Protein AF-A0A1L6REE9-F1 (afdb_monomer_lite)

Sequence (52 aa):
MTPMSYEESILKRKLTFPEVLIYGNKYNTVSSDGKIAYIILYNQLEKALQEN

Organism: NCBI:txid1631871

pLDDT: mean 77.67, std 12.25, range [45.09, 91.75]

Radius of gyration: 14.38 Å; chains: 1; bounding box: 24×16×45 Å

Structure (mmCIF, N/CA/C/O backbone):
data_AF-A0A1L6REE9-F1
#
_entry.id   AF-A0A1L6REE9-F1
#
loop_
_atom_site.group_PDB
_atom_site.id
_atom_site.type_symbol
_atom_site.label_atom_id
_atom_site.label_alt_id
_atom_site.label_comp_id
_atom_site.label_asym_id
_atom_site.label_entity_id
_atom_site.label_seq_id
_atom_site.pdbx_PDB_ins_code
_atom_site.Cartn_x
_atom_site.Cartn_y
_atom_site.Cartn_z
_atom_site.occupancy
_atom_site.B_iso_or_equiv
_atom_site.auth_seq_id
_atom_site.auth_comp_id
_atom_site.auth_asym_id
_atom_site.auth_atom_id
_atom_site.pdbx_PDB_model_num
ATOM 1 N N . MET A 1 1 ? 4.925 -9.560 -30.962 1.00 45.09 1 MET A N 1
ATOM 2 C CA . MET A 1 1 ? 4.228 -9.137 -29.729 1.00 45.09 1 MET A CA 1
ATOM 3 C C . MET A 1 1 ? 2.854 -8.636 -30.131 1.00 45.09 1 MET A C 1
ATOM 5 O O . MET A 1 1 ? 2.778 -7.651 -30.852 1.00 45.09 1 MET A O 1
ATOM 9 N N . THR A 1 2 ? 1.791 -9.353 -29.776 1.00 53.59 2 THR A N 1
ATOM 10 C CA . THR A 1 2 ? 0.410 -8.880 -29.945 1.00 53.59 2 THR A CA 1
ATOM 11 C C . THR A 1 2 ? 0.150 -7.728 -28.969 1.00 53.59 2 THR A C 1
ATOM 13 O O . THR A 1 2 ? 0.595 -7.813 -27.821 1.00 53.59 2 THR A O 1
ATOM 16 N N . PRO A 1 3 ? -0.515 -6.638 -29.389 1.00 63.28 3 PRO A N 1
ATOM 17 C CA . PRO A 1 3 ? -0.898 -5.581 -28.463 1.00 63.28 3 PRO A CA 1
ATOM 18 C C . PRO A 1 3 ? -1.885 -6.153 -27.437 1.00 63.28 3 PRO A C 1
ATOM 20 O O . PRO A 1 3 ? -2.875 -6.776 -27.813 1.00 63.28 3 PRO A O 1
ATOM 23 N N . MET A 1 4 ? -1.577 -5.973 -26.151 1.00 64.44 4 MET A N 1
ATOM 24 C CA . MET A 1 4 ? -2.448 -6.366 -25.036 1.00 64.44 4 MET A CA 1
ATOM 25 C C . MET A 1 4 ? -3.814 -5.696 -25.194 1.00 64.44 4 MET A C 1
ATOM 27 O O . MET A 1 4 ? -3.880 -4.507 -25.533 1.00 64.44 4 MET A O 1
ATOM 31 N N . SER A 1 5 ? -4.894 -6.431 -24.934 1.00 75.19 5 SER A N 1
ATOM 32 C CA . SER A 1 5 ? -6.235 -5.854 -24.979 1.00 75.19 5 SER A CA 1
ATOM 33 C C . SER A 1 5 ? -6.395 -4.800 -23.872 1.00 75.19 5 SER A C 1
ATOM 35 O O . SER A 1 5 ? -5.749 -4.853 -22.820 1.00 75.19 5 SER A O 1
ATOM 37 N N . TYR A 1 6 ? -7.259 -3.807 -24.094 1.00 65.25 6 TYR A N 1
ATOM 38 C CA . TYR A 1 6 ? -7.547 -2.780 -23.089 1.00 65.25 6 TYR A CA 1
ATOM 39 C C . TYR A 1 6 ? -8.009 -3.397 -21.757 1.00 65.25 6 TYR A C 1
ATOM 41 O O . TYR A 1 6 ? -7.568 -2.969 -20.690 1.00 65.25 6 TYR A O 1
ATOM 49 N N . GLU A 1 7 ? -8.813 -4.458 -21.815 1.00 61.50 7 GLU A N 1
ATOM 50 C CA . GLU A 1 7 ? -9.293 -5.188 -20.640 1.00 61.50 7 GLU A CA 1
ATOM 51 C C . GLU A 1 7 ? -8.159 -5.903 -19.897 1.00 61.50 7 GLU A C 1
ATOM 53 O O . GLU A 1 7 ? -8.089 -5.833 -18.669 1.00 61.50 7 GLU A O 1
ATOM 58 N N . GLU A 1 8 ? -7.214 -6.509 -20.620 1.00 62.59 8 GLU A N 1
ATOM 59 C CA . GLU A 1 8 ? -6.017 -7.121 -20.030 1.00 62.59 8 GLU A CA 1
ATOM 60 C C . GLU A 1 8 ? -5.144 -6.070 -19.333 1.00 62.59 8 GLU A C 1
ATOM 62 O O . GLU A 1 8 ? -4.637 -6.304 -18.234 1.00 62.59 8 GLU A O 1
ATOM 67 N N . SER A 1 9 ? -5.030 -4.874 -19.922 1.00 59.03 9 SER A N 1
ATOM 68 C CA . SER A 1 9 ? -4.292 -3.753 -19.328 1.00 59.03 9 SER A CA 1
ATOM 69 C C . SER A 1 9 ? -4.931 -3.245 -18.027 1.00 59.03 9 SER A C 1
ATOM 71 O O . SER A 1 9 ? -4.219 -2.864 -17.096 1.00 59.03 9 SER A O 1
ATOM 73 N N . ILE A 1 10 ? -6.264 -3.284 -17.927 1.00 59.91 10 ILE A N 1
ATOM 74 C CA . ILE A 1 10 ? -7.006 -2.926 -16.712 1.00 59.91 10 ILE A CA 1
ATOM 75 C C . ILE A 1 10 ? -6.883 -4.027 -15.661 1.00 59.91 10 ILE A C 1
ATOM 77 O O . ILE A 1 10 ? -6.614 -3.732 -14.498 1.00 59.91 10 ILE A O 1
ATOM 81 N N . LEU A 1 11 ? -7.010 -5.294 -16.056 1.00 59.44 11 LEU A N 1
ATOM 82 C CA . LEU A 1 11 ? -6.865 -6.438 -15.153 1.00 59.44 11 LEU A CA 1
ATOM 83 C C . LEU A 1 11 ? -5.459 -6.536 -14.553 1.00 59.44 11 LEU A C 1
ATOM 85 O O . LEU A 1 11 ? -5.314 -6.993 -13.419 1.00 59.44 11 LEU A O 1
ATOM 89 N N . LYS A 1 12 ? -4.433 -6.073 -15.274 1.00 60.66 12 LYS A N 1
ATOM 90 C CA . LYS A 1 12 ? -3.057 -5.993 -14.768 1.00 60.66 12 LYS A CA 1
ATOM 91 C C . LYS A 1 12 ? -2.857 -4.878 -13.736 1.00 60.66 12 LYS A C 1
ATOM 93 O O . LYS A 1 12 ? -1.953 -4.974 -12.917 1.00 60.66 12 LYS A O 1
ATOM 98 N N . ARG A 1 13 ? -3.716 -3.849 -13.721 1.00 58.72 13 ARG A N 1
ATOM 99 C CA . ARG A 1 13 ? -3.719 -2.760 -12.719 1.00 58.72 13 ARG A CA 1
ATOM 100 C C . ARG A 1 13 ? -4.424 -3.151 -11.416 1.00 58.72 13 ARG A C 1
ATOM 102 O O . ARG A 1 13 ? -4.877 -2.280 -10.674 1.00 58.72 13 ARG A O 1
ATOM 109 N N . LYS A 1 14 ? -4.549 -4.448 -11.129 1.00 64.50 14 LYS A N 1
ATOM 110 C CA . LYS A 1 14 ? -5.014 -4.912 -9.823 1.00 64.50 14 LYS A CA 1
ATOM 111 C C . LYS A 1 14 ? -4.010 -4.455 -8.772 1.00 64.50 14 LYS A C 1
ATOM 113 O O . LYS A 1 14 ? -2.866 -4.891 -8.773 1.00 64.50 14 LYS A O 1
ATOM 118 N N . LEU A 1 15 ? -4.454 -3.551 -7.906 1.00 66.25 15 LEU A N 1
ATOM 119 C CA . LEU A 1 15 ? -3.686 -3.145 -6.742 1.00 66.25 15 LEU A CA 1
ATOM 120 C C . LEU A 1 15 ? -3.595 -4.335 -5.789 1.00 66.25 15 LEU A C 1
ATOM 122 O O . LEU A 1 15 ? -4.620 -4.917 -5.423 1.00 66.25 15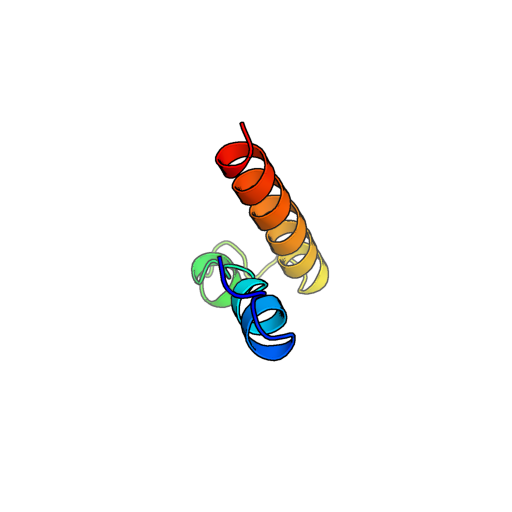 LEU A O 1
ATOM 126 N N . THR A 1 16 ? -2.385 -4.680 -5.363 1.00 70.00 16 THR A N 1
ATOM 127 C CA . THR A 1 16 ? -2.203 -5.645 -4.280 1.00 70.00 16 THR A CA 1
ATOM 128 C C . THR A 1 16 ? -2.701 -5.009 -2.990 1.00 70.00 16 THR A C 1
ATOM 130 O O . THR A 1 16 ? -2.198 -3.963 -2.572 1.00 70.00 16 THR A O 1
ATOM 133 N N . PHE A 1 17 ? -3.713 -5.628 -2.385 1.00 73.94 17 PHE A N 1
ATOM 134 C CA . PHE A 1 17 ? -4.317 -5.197 -1.130 1.00 73.94 17 PHE A CA 1
ATOM 135 C C . PHE A 1 17 ? -3.755 -6.056 0.011 1.00 73.94 17 PHE A C 1
ATOM 137 O O . PHE A 1 17 ? -4.032 -7.254 0.051 1.00 73.94 17 PHE A O 1
ATOM 144 N N . PRO A 1 18 ? -2.979 -5.492 0.952 1.00 75.25 18 PRO A N 1
ATOM 145 C CA . PRO A 1 18 ? -2.513 -6.252 2.103 1.00 75.25 18 PRO A CA 1
ATOM 146 C C . PRO A 1 18 ? -3.688 -6.566 3.030 1.00 75.25 18 PRO A C 1
ATOM 148 O O . PRO A 1 18 ? -4.257 -5.666 3.650 1.00 75.25 18 PRO A O 1
ATOM 151 N N . GLU A 1 19 ? -4.031 -7.845 3.167 1.00 77.56 19 GLU A N 1
ATOM 152 C CA . GLU A 1 19 ? -5.152 -8.304 4.003 1.00 77.56 19 GLU A CA 1
ATOM 153 C C . GLU A 1 19 ? -5.032 -7.835 5.458 1.00 77.56 19 GLU A C 1
ATOM 155 O O . GLU A 1 19 ? -6.029 -7.509 6.100 1.00 77.56 19 GLU A O 1
ATOM 160 N N . VAL A 1 20 ? -3.802 -7.705 5.965 1.00 81.69 20 VAL A N 1
ATOM 161 C CA . VAL A 1 20 ? -3.526 -7.203 7.316 1.00 81.69 20 VAL A CA 1
ATOM 162 C C . VAL A 1 20 ? -4.019 -5.767 7.530 1.00 81.69 20 VAL A C 1
ATOM 164 O O . VAL A 1 20 ? -4.389 -5.414 8.646 1.00 81.69 20 VAL A O 1
ATOM 167 N N . LEU A 1 21 ? -4.084 -4.939 6.482 1.00 78.56 21 LEU A N 1
ATOM 168 C CA . LEU A 1 21 ? -4.642 -3.588 6.581 1.00 78.56 21 LEU A CA 1
ATOM 169 C C . LEU A 1 21 ? -6.171 -3.602 6.645 1.00 78.56 21 LEU A C 1
ATOM 171 O O . LEU A 1 21 ? -6.760 -2.677 7.205 1.00 78.56 21 LEU A O 1
ATOM 175 N N . ILE A 1 22 ? -6.819 -4.635 6.102 1.00 75.38 22 ILE A N 1
ATOM 176 C CA . ILE A 1 22 ? -8.278 -4.782 6.140 1.00 75.38 22 ILE A CA 1
ATOM 177 C C . ILE A 1 22 ? -8.716 -5.427 7.459 1.00 75.38 22 ILE A C 1
ATOM 179 O O . ILE A 1 22 ? -9.580 -4.884 8.143 1.00 75.38 22 ILE A O 1
ATOM 183 N N . TYR A 1 23 ? -8.104 -6.557 7.819 1.00 78.56 23 TYR A N 1
ATOM 184 C CA . TYR A 1 23 ? -8.580 -7.447 8.884 1.00 78.56 23 TYR A CA 1
ATOM 185 C C . TYR A 1 23 ? -7.699 -7.451 10.140 1.00 78.56 23 TYR A C 1
ATOM 187 O O . TYR A 1 23 ? -8.070 -8.026 11.162 1.00 78.56 23 TYR A O 1
ATOM 195 N N . GLY A 1 24 ? -6.511 -6.846 10.088 1.00 82.06 24 GLY A N 1
ATOM 196 C CA . GLY A 1 24 ? -5.582 -6.849 11.210 1.00 82.06 24 GLY A CA 1
ATOM 197 C C . GLY A 1 24 ? -5.985 -5.847 12.287 1.00 82.06 24 GLY A C 1
ATOM 198 O O . GLY A 1 24 ? -5.922 -4.640 12.065 1.00 82.06 24 GLY A O 1
ATOM 199 N N . ASN A 1 25 ? -6.255 -6.342 13.501 1.00 84.50 25 ASN A N 1
ATOM 200 C CA . ASN A 1 25 ? -6.625 -5.518 14.662 1.00 84.50 25 ASN A CA 1
ATOM 201 C C . ASN A 1 25 ? -5.659 -4.357 14.950 1.00 84.50 25 ASN A C 1
ATOM 203 O O . ASN A 1 25 ? -6.064 -3.312 15.454 1.00 84.50 25 ASN A O 1
ATOM 207 N N . LYS A 1 26 ? -4.384 -4.523 14.585 1.00 86.75 26 LYS A N 1
ATOM 208 C CA . LYS A 1 26 ? -3.331 -3.510 14.722 1.00 86.75 26 LYS A CA 1
ATOM 209 C C . LYS A 1 26 ? -3.596 -2.238 13.904 1.00 86.75 26 LYS A C 1
ATOM 211 O O . LYS A 1 26 ? -3.112 -1.175 14.280 1.00 86.75 26 LYS A O 1
ATOM 216 N N . TYR A 1 27 ? -4.348 -2.335 12.809 1.00 84.56 27 TYR A N 1
ATOM 217 C CA . TYR A 1 27 ? -4.580 -1.245 11.856 1.00 84.56 27 TYR A CA 1
ATOM 218 C C . TYR A 1 27 ? -6.041 -0.781 11.832 1.00 84.56 27 TYR A C 1
ATOM 220 O O . TYR A 1 27 ? -6.458 -0.066 10.919 1.00 84.56 27 TYR A O 1
ATOM 228 N N . ASN A 1 28 ? -6.827 -1.156 12.844 1.00 84.19 28 ASN A N 1
ATOM 229 C CA . ASN A 1 28 ? -8.228 -0.746 12.965 1.00 84.19 28 ASN A CA 1
ATOM 230 C C . ASN A 1 28 ? -8.381 0.759 13.226 1.00 84.19 28 ASN A C 1
ATOM 232 O O . ASN A 1 28 ? -9.415 1.330 12.902 1.00 84.19 28 ASN A O 1
ATOM 236 N N . THR A 1 29 ? -7.354 1.403 13.784 1.00 90.94 29 THR A N 1
ATOM 237 C CA . THR A 1 29 ? -7.323 2.852 14.030 1.00 90.94 29 THR A CA 1
AT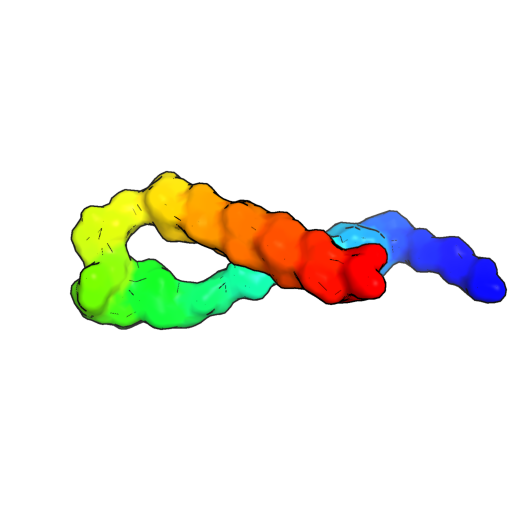OM 238 C C . THR A 1 29 ? -6.929 3.667 12.797 1.00 90.94 29 THR A C 1
ATOM 240 O O . THR A 1 29 ? -7.068 4.887 12.803 1.00 90.94 29 THR A O 1
ATOM 243 N N . VAL A 1 30 ? -6.43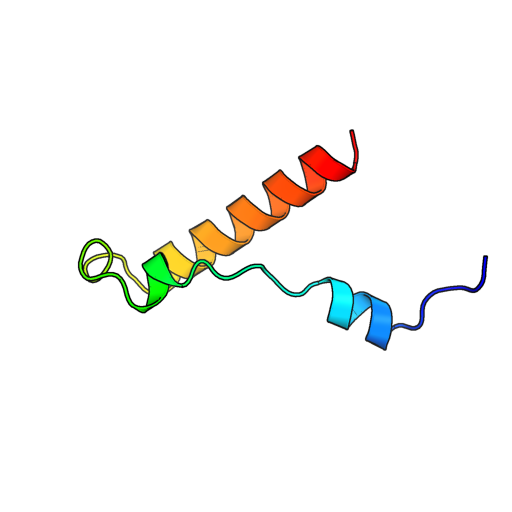6 3.018 11.737 1.00 88.12 30 VAL A N 1
ATOM 244 C CA . VAL A 1 30 ? -6.083 3.691 10.483 1.00 88.12 30 VAL A CA 1
ATOM 245 C C . VAL A 1 30 ? -7.361 3.949 9.694 1.00 88.12 30 VAL A C 1
ATOM 247 O O . VAL A 1 30 ? -8.156 3.032 9.479 1.00 88.12 30 VAL A O 1
ATOM 250 N N . SER A 1 31 ? -7.551 5.185 9.234 1.00 91.75 31 SER A N 1
ATOM 251 C CA . SER A 1 31 ? -8.695 5.535 8.393 1.00 91.75 31 SER A CA 1
ATOM 252 C C . SER A 1 31 ? -8.671 4.771 7.068 1.00 91.75 31 SER A C 1
ATOM 254 O O . SER A 1 31 ? -7.612 4.390 6.561 1.00 91.75 31 SER A O 1
ATOM 256 N N . SER A 1 32 ? -9.847 4.577 6.474 1.00 89.19 32 SER A N 1
ATOM 257 C CA . SER A 1 32 ? -9.977 3.975 5.144 1.00 89.19 32 SER A CA 1
ATOM 258 C C . SER A 1 32 ? -9.121 4.705 4.105 1.00 89.19 32 SER A C 1
ATOM 260 O O . SER A 1 32 ? -8.406 4.057 3.345 1.00 89.19 32 SER A O 1
ATOM 262 N N . ASP A 1 33 ? -9.098 6.039 4.146 1.00 91.44 33 ASP A N 1
ATOM 263 C CA . ASP A 1 33 ? -8.283 6.862 3.245 1.00 91.44 33 ASP A CA 1
ATOM 264 C C . ASP A 1 33 ? -6.783 6.609 3.433 1.00 91.44 33 ASP A C 1
ATOM 266 O O . ASP A 1 33 ? -6.048 6.484 2.455 1.00 91.44 33 ASP A O 1
ATOM 270 N N . GLY A 1 34 ? -6.324 6.451 4.680 1.00 91.19 34 GLY A N 1
ATOM 271 C CA . GLY A 1 34 ? -4.932 6.110 4.974 1.00 91.19 34 GLY A CA 1
ATOM 272 C C . GLY A 1 34 ? -4.537 4.738 4.423 1.00 91.19 34 GLY A C 1
ATOM 273 O O . GLY A 1 34 ? -3.446 4.574 3.874 1.00 91.19 34 GLY A O 1
ATOM 274 N N . LYS A 1 35 ? -5.445 3.758 4.500 1.00 88.00 35 LYS A N 1
ATOM 275 C CA . LYS A 1 35 ? -5.239 2.421 3.919 1.00 88.00 35 LYS A CA 1
ATOM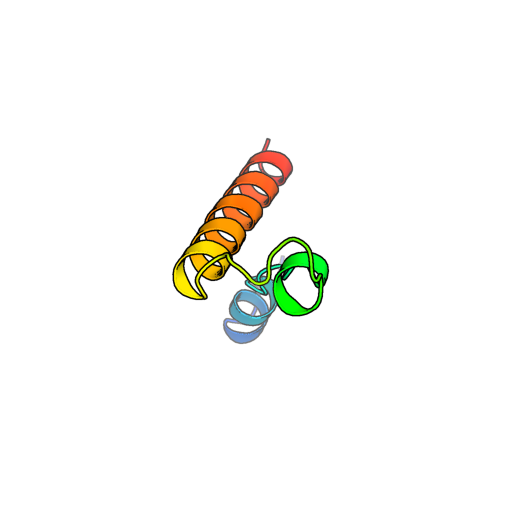 276 C C . LYS A 1 35 ? -5.174 2.483 2.393 1.00 88.00 35 LYS A C 1
ATOM 278 O O . LYS A 1 35 ? -4.285 1.879 1.799 1.00 88.00 35 LYS A O 1
ATOM 283 N N . ILE A 1 36 ? -6.064 3.249 1.762 1.00 88.88 36 ILE A N 1
ATOM 284 C CA . ILE A 1 36 ? -6.070 3.452 0.306 1.00 88.88 36 ILE A CA 1
ATOM 285 C C . ILE A 1 36 ? -4.777 4.143 -0.146 1.00 88.88 36 ILE A C 1
ATOM 287 O O . ILE A 1 36 ? -4.140 3.682 -1.093 1.00 88.88 36 ILE A O 1
ATOM 291 N N . ALA A 1 37 ? -4.345 5.194 0.554 1.00 90.38 37 ALA A N 1
ATOM 292 C CA . ALA A 1 37 ? -3.103 5.901 0.250 1.00 90.38 37 ALA A CA 1
ATOM 293 C C . ALA A 1 37 ? -1.880 4.974 0.334 1.00 90.38 37 ALA A C 1
ATOM 295 O O . ALA A 1 37 ? -1.051 4.968 -0.577 1.00 90.38 37 ALA A O 1
ATOM 296 N N . TYR A 1 38 ? -1.801 4.139 1.378 1.00 89.88 38 TYR A N 1
ATOM 297 C CA . TYR A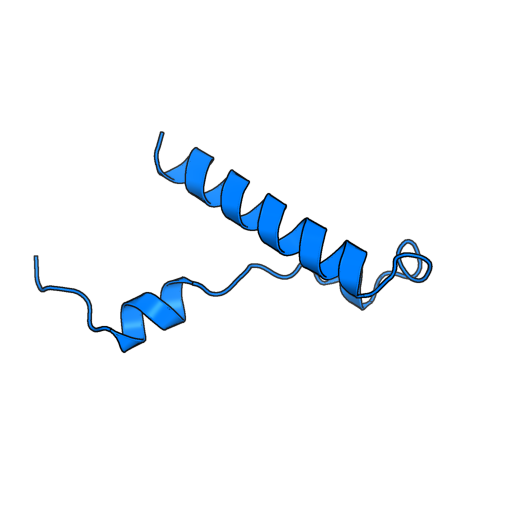 1 38 ? -0.750 3.127 1.498 1.00 89.88 38 TYR A CA 1
ATOM 298 C C . TYR A 1 38 ? -0.719 2.204 0.277 1.00 89.88 38 TYR A C 1
ATOM 300 O O . TYR A 1 38 ? 0.342 1.956 -0.287 1.00 89.88 38 TYR A O 1
ATOM 308 N N . ILE A 1 39 ? -1.881 1.713 -0.150 1.00 88.31 39 ILE A N 1
ATOM 309 C CA . ILE A 1 39 ? -1.982 0.761 -1.259 1.00 88.31 39 ILE A CA 1
ATOM 310 C C . ILE A 1 39 ? -1.524 1.400 -2.566 1.00 88.31 39 ILE A C 1
ATOM 312 O O . ILE A 1 39 ? -0.782 0.770 -3.319 1.00 88.31 39 ILE A O 1
ATOM 316 N N . ILE A 1 40 ? -1.909 2.651 -2.824 1.00 88.75 40 ILE A N 1
ATOM 317 C CA . ILE A 1 40 ? -1.454 3.391 -4.007 1.00 88.75 40 ILE A CA 1
ATOM 318 C C . ILE A 1 40 ? 0.076 3.494 -4.009 1.00 88.75 40 ILE A C 1
ATOM 320 O O . ILE A 1 40 ? 0.709 3.139 -5.004 1.00 88.75 40 ILE A O 1
ATOM 324 N N . LEU A 1 41 ? 0.670 3.922 -2.892 1.00 90.00 41 LEU A N 1
ATOM 325 C CA . LEU A 1 41 ? 2.120 4.094 -2.772 1.00 90.00 41 LEU A CA 1
ATOM 326 C C . LEU A 1 41 ? 2.875 2.764 -2.889 1.00 90.00 41 LEU A C 1
ATOM 328 O O . LEU A 1 41 ? 3.865 2.683 -3.611 1.00 90.00 41 LEU A O 1
ATOM 332 N N . TYR A 1 42 ? 2.388 1.713 -2.229 1.00 87.31 42 TYR A N 1
ATOM 333 C CA . TYR A 1 42 ? 2.981 0.378 -2.284 1.00 87.31 42 TYR A CA 1
ATOM 334 C C . TYR A 1 42 ? 3.030 -0.157 -3.721 1.00 87.31 42 TYR A C 1
ATOM 336 O O . TYR A 1 42 ? 4.075 -0.605 -4.185 1.00 87.31 42 TYR A O 1
ATOM 344 N N . ASN A 1 43 ? 1.928 -0.037 -4.464 1.00 85.31 43 ASN A N 1
ATOM 345 C CA . ASN A 1 43 ? 1.873 -0.506 -5.848 1.00 85.31 43 ASN A CA 1
ATOM 346 C C . ASN A 1 43 ? 2.730 0.350 -6.797 1.00 85.31 43 ASN A C 1
ATOM 348 O O . ASN A 1 43 ? 3.288 -0.179 -7.757 1.00 85.31 43 ASN A O 1
ATOM 352 N N . GLN A 1 44 ? 2.869 1.657 -6.542 1.00 87.69 44 GLN A N 1
ATOM 353 C CA . GLN A 1 44 ? 3.808 2.500 -7.293 1.00 87.69 44 GLN A CA 1
ATOM 354 C C . GLN A 1 44 ? 5.262 2.086 -7.056 1.00 87.69 44 GLN A C 1
ATOM 356 O O . GLN A 1 44 ? 6.044 2.053 -8.006 1.00 87.69 44 GLN A O 1
ATOM 361 N N . LEU A 1 45 ? 5.610 1.743 -5.815 1.00 88.62 45 LEU A N 1
ATOM 362 C CA . LEU A 1 45 ? 6.944 1.267 -5.470 1.00 88.62 45 LEU A CA 1
ATOM 363 C C . LEU A 1 45 ? 7.252 -0.078 -6.139 1.00 88.62 45 LEU A C 1
ATOM 365 O O . LEU A 1 45 ? 8.282 -0.203 -6.791 1.00 88.62 45 LEU A O 1
ATOM 369 N N . GLU A 1 46 ? 6.349 -1.055 -6.031 1.00 84.69 46 GLU A N 1
ATOM 370 C CA . GLU A 1 46 ? 6.477 -2.360 -6.699 1.00 84.69 46 GLU A CA 1
ATOM 371 C C . GLU A 1 46 ? 6.676 -2.200 -8.209 1.00 84.69 46 GLU A C 1
ATOM 373 O O . GLU A 1 46 ? 7.564 -2.814 -8.798 1.00 84.69 46 GLU A O 1
ATOM 378 N N . LYS A 1 47 ? 5.899 -1.311 -8.838 1.00 85.19 47 LYS A N 1
ATOM 379 C CA . LYS A 1 47 ? 6.061 -0.996 -10.257 1.00 85.19 47 LYS A CA 1
ATOM 380 C C . LYS A 1 47 ? 7.455 -0.431 -10.560 1.00 85.19 47 LYS A C 1
ATOM 382 O O . LYS A 1 47 ? 8.096 -0.886 -11.500 1.00 85.19 47 LYS A O 1
ATOM 387 N N . ALA A 1 48 ? 7.934 0.524 -9.763 1.00 85.56 48 ALA A N 1
ATOM 388 C CA . ALA A 1 48 ? 9.256 1.124 -9.950 1.00 85.56 48 ALA A CA 1
ATOM 389 C C . ALA A 1 48 ? 10.409 0.122 -9.746 1.00 85.56 48 ALA A C 1
ATOM 391 O O . ALA A 1 48 ? 11.465 0.273 -10.359 1.00 85.56 48 ALA A O 1
ATOM 392 N N . LEU A 1 49 ? 10.212 -0.895 -8.900 1.00 85.00 49 LEU A N 1
ATOM 393 C CA . LEU A 1 49 ? 11.162 -1.992 -8.706 1.00 85.00 49 LEU A CA 1
ATOM 394 C C . LEU A 1 49 ? 11.167 -2.979 -9.880 1.00 85.00 49 LEU A C 1
ATOM 396 O O . LEU A 1 49 ? 12.221 -3.503 -10.206 1.00 85.00 49 LEU A O 1
ATOM 400 N N . GLN A 1 50 ? 10.018 -3.237 -10.510 1.00 83.81 50 GLN A N 1
ATOM 401 C CA . GLN A 1 50 ? 9.922 -4.131 -11.674 1.00 83.81 50 GLN A CA 1
ATOM 402 C C . GLN A 1 50 ? 10.447 -3.503 -12.973 1.00 83.81 50 GLN A C 1
ATOM 404 O O . GLN A 1 50 ? 10.792 -4.228 -13.903 1.00 83.81 50 GLN A O 1
ATOM 409 N N . GLU A 1 51 ? 10.438 -2.172 -13.067 1.00 84.38 51 GLU A N 1
ATOM 410 C CA . GLU A 1 51 ? 10.871 -1.419 -14.253 1.00 84.38 51 GLU A CA 1
ATOM 411 C C . GLU A 1 51 ? 12.362 -1.011 -14.222 1.00 84.38 51 GLU A C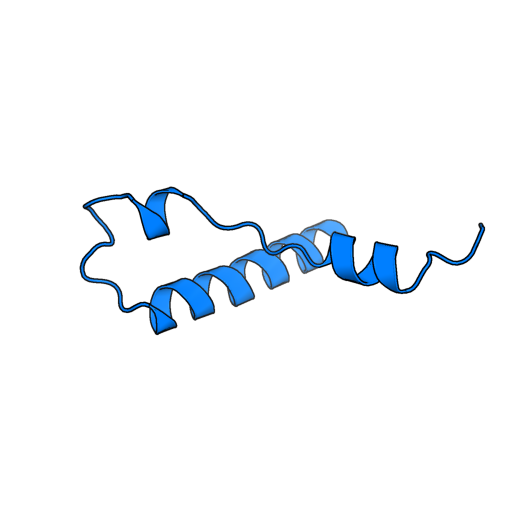 1
ATOM 413 O O . GLU A 1 51 ? 12.842 -0.458 -15.212 1.00 84.38 51 GLU A O 1
ATOM 418 N N . ASN A 1 52 ? 13.086 -1.290 -13.127 1.00 61.81 52 ASN A N 1
ATOM 419 C CA . ASN A 1 52 ? 14.549 -1.142 -13.001 1.00 61.81 52 ASN A CA 1
ATOM 420 C C . ASN A 1 52 ? 15.267 -2.485 -13.171 1.00 61.81 52 ASN A C 1
ATOM 422 O O . ASN A 1 52 ? 16.400 -2.467 -13.700 1.00 61.81 52 ASN A O 1
#

Secondary structure (DSSP, 8-state):
-PPPPHHHHHHHT-----HHHHH-GGGTTS-HHHHHHHHHHHHHHHHHHH--

Foldseek 3Di:
DDPDDPVNVVVVPPQDQDVCCVPPPVNPPPDPVNSVVVSVVVVVVVVVVVVD